Protein AF-A0A951K3B6-F1 (afdb_monomer_lite)

Structure (mmCIF, N/CA/C/O backbone):
data_AF-A0A951K3B6-F1
#
_entry.id   AF-A0A951K3B6-F1
#
loop_
_atom_site.group_PDB
_atom_site.id
_atom_site.type_symbol
_atom_site.label_atom_id
_atom_site.label_alt_id
_atom_site.label_comp_id
_atom_site.label_asym_id
_atom_site.label_entity_id
_atom_site.label_seq_id
_atom_site.pdbx_PDB_ins_code
_atom_site.Cartn_x
_atom_site.Cartn_y
_atom_site.Cartn_z
_atom_site.occupancy
_atom_site.B_iso_or_equiv
_atom_site.auth_seq_id
_atom_site.auth_comp_id
_atom_site.auth_asym_id
_atom_site.auth_atom_id
_atom_site.pdbx_PDB_model_num
ATOM 1 N N . MET A 1 1 ? 2.185 10.447 -2.380 1.00 50.78 1 MET A N 1
ATOM 2 C CA . MET A 1 1 ? 2.959 9.796 -3.459 1.00 50.78 1 MET A CA 1
ATOM 3 C C . MET A 1 1 ? 4.168 10.659 -3.736 1.00 50.78 1 MET A C 1
ATOM 5 O O . MET A 1 1 ? 3.995 11.866 -3.826 1.00 50.78 1 MET A O 1
ATOM 9 N N . SER A 1 2 ? 5.359 10.063 -3.776 1.00 42.81 2 SER A N 1
ATOM 10 C CA . SER A 1 2 ? 6.600 10.797 -4.027 1.00 42.81 2 SER A CA 1
ATOM 11 C C . SER A 1 2 ? 6.824 10.932 -5.532 1.00 42.81 2 SER A C 1
ATOM 13 O O . SER A 1 2 ? 6.752 9.931 -6.243 1.00 42.81 2 SER A O 1
ATOM 15 N N . GLU A 1 3 ? 7.112 12.151 -5.984 1.00 42.81 3 GLU A N 1
ATOM 16 C CA . GLU A 1 3 ? 7.752 12.438 -7.278 1.00 42.81 3 GLU A CA 1
ATOM 17 C C . GLU A 1 3 ? 9.206 11.932 -7.313 1.00 42.81 3 GLU A C 1
ATOM 19 O O . GLU A 1 3 ? 9.775 11.760 -8.383 1.00 42.81 3 GLU A O 1
ATOM 24 N N . PHE A 1 4 ? 9.768 11.610 -6.142 1.00 53.06 4 PHE A N 1
ATOM 25 C CA . PHE A 1 4 ? 11.122 11.098 -5.964 1.00 53.06 4 PHE A CA 1
ATOM 26 C C . PHE A 1 4 ? 11.146 9.572 -5.792 1.00 53.06 4 PHE A C 1
ATOM 28 O O . PHE A 1 4 ? 11.373 9.082 -4.683 1.00 53.06 4 PHE A O 1
ATOM 35 N N . GLY A 1 5 ? 10.831 8.794 -6.827 1.00 54.00 5 GLY A N 1
ATOM 36 C CA . GLY A 1 5 ? 11.086 7.345 -6.815 1.00 54.00 5 GLY A CA 1
ATOM 37 C C . GLY A 1 5 ? 12.451 7.017 -7.422 1.00 54.00 5 GLY A C 1
ATOM 38 O O . GLY A 1 5 ? 13.093 7.860 -8.042 1.00 54.00 5 GLY A O 1
ATOM 39 N N . ARG A 1 6 ? 12.935 5.788 -7.225 1.00 56.88 6 ARG A N 1
ATOM 40 C CA . ARG A 1 6 ? 14.263 5.382 -7.714 1.00 56.88 6 ARG A CA 1
ATOM 41 C C . ARG A 1 6 ? 14.173 4.723 -9.089 1.00 56.88 6 ARG A C 1
ATOM 43 O O . ARG A 1 6 ? 13.347 3.834 -9.283 1.00 56.88 6 ARG A O 1
ATOM 50 N N . ARG A 1 7 ? 15.032 5.140 -10.017 1.00 56.03 7 ARG A N 1
ATOM 51 C CA . ARG A 1 7 ? 15.327 4.446 -11.275 1.00 56.03 7 ARG A CA 1
ATOM 52 C C . ARG A 1 7 ? 16.472 3.462 -11.098 1.00 56.03 7 ARG A C 1
ATOM 54 O O . ARG A 1 7 ? 17.348 3.681 -10.260 1.00 56.03 7 ARG A O 1
ATOM 61 N N . ILE A 1 8 ? 16.456 2.397 -11.894 1.00 55.41 8 ILE A N 1
ATOM 62 C CA . ILE A 1 8 ? 17.564 1.434 -11.976 1.00 55.41 8 ILE A CA 1
ATOM 63 C C . ILE A 1 8 ? 18.701 2.019 -12.824 1.00 55.41 8 ILE A C 1
ATOM 65 O O . ILE A 1 8 ? 19.869 1.886 -12.464 1.00 55.41 8 ILE A O 1
ATOM 69 N N . GLU A 1 9 ? 18.366 2.744 -13.894 1.00 54.44 9 GLU A N 1
ATOM 70 C CA . GLU A 1 9 ? 19.337 3.427 -14.752 1.00 54.44 9 GLU A CA 1
ATOM 71 C C . GLU A 1 9 ? 19.556 4.892 -14.332 1.00 54.44 9 GLU A C 1
ATOM 73 O O . GLU A 1 9 ? 18.617 5.614 -13.984 1.00 54.44 9 GLU A O 1
ATOM 78 N N . GLN A 1 10 ? 20.810 5.353 -14.392 1.00 50.22 10 GLN A N 1
ATOM 79 C CA . GLN A 1 10 ? 21.168 6.763 -14.210 1.00 50.22 10 GLN A CA 1
ATOM 80 C C . GLN A 1 10 ? 20.725 7.567 -15.445 1.00 50.22 10 GLN A C 1
ATOM 82 O O . GLN A 1 10 ? 20.971 7.143 -16.572 1.00 50.22 10 GLN A O 1
ATOM 87 N N . ASN A 1 11 ? 20.107 8.739 -15.258 1.00 52.12 11 ASN A N 1
ATOM 88 C CA . ASN A 1 11 ? 19.700 9.609 -16.366 1.00 52.12 11 ASN A CA 1
ATOM 89 C C . ASN A 1 11 ? 20.935 10.118 -17.136 1.00 52.12 11 ASN A C 1
ATOM 91 O O . ASN A 1 11 ? 21.563 11.093 -16.732 1.00 52.12 11 ASN A O 1
ATOM 95 N N . ASN A 1 12 ? 21.318 9.435 -18.217 1.00 47.91 12 ASN A N 1
ATOM 96 C CA . ASN A 1 12 ? 22.457 9.818 -19.049 1.00 47.91 12 ASN A CA 1
ATOM 97 C C . ASN A 1 12 ? 22.058 9.822 -20.530 1.00 47.91 12 ASN A C 1
ATOM 99 O O . ASN A 1 12 ? 22.497 9.009 -21.339 1.00 47.91 12 ASN A O 1
ATOM 103 N N . ASN A 1 13 ? 21.161 10.744 -20.868 1.00 51.41 13 ASN A N 1
ATOM 104 C CA . ASN A 1 13 ? 20.833 11.104 -22.237 1.00 51.41 13 ASN A CA 1
ATOM 105 C C . ASN A 1 13 ? 21.487 12.464 -22.526 1.00 51.41 13 ASN A C 1
ATOM 107 O O . ASN A 1 13 ? 21.243 13.449 -21.829 1.00 51.41 13 ASN A O 1
ATOM 111 N N . ASN A 1 14 ? 22.358 12.456 -23.535 1.00 57.03 14 ASN A N 1
ATOM 112 C CA . ASN A 1 14 ? 23.020 13.585 -24.178 1.00 57.03 14 ASN A CA 1
ATOM 113 C C . ASN A 1 14 ? 22.255 14.920 -24.017 1.00 57.03 14 ASN A C 1
ATOM 115 O O . ASN A 1 14 ? 21.126 15.059 -24.480 1.00 57.03 14 ASN A O 1
ATOM 119 N N . ASN A 1 15 ? 22.933 15.906 -23.421 1.00 52.34 15 ASN A N 1
ATOM 120 C CA . ASN A 1 15 ? 22.558 17.321 -23.272 1.00 52.34 15 ASN A CA 1
ATOM 121 C 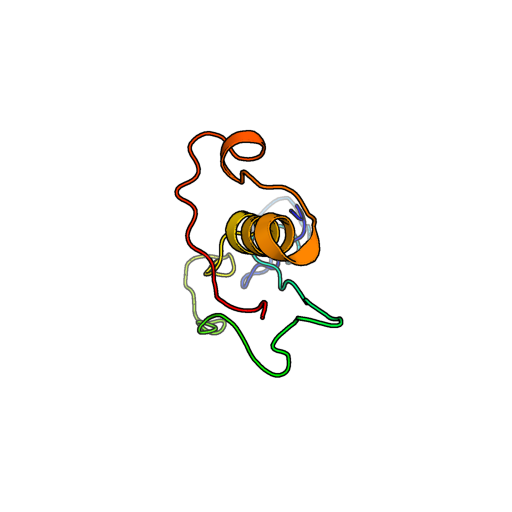C . ASN A 1 15 ? 21.861 17.796 -21.980 1.00 52.34 15 ASN A C 1
ATOM 123 O O . ASN A 1 15 ? 21.569 18.988 -21.886 1.00 52.34 15 ASN A O 1
ATOM 127 N N . ASN A 1 16 ? 21.670 16.963 -20.947 1.00 50.12 16 ASN A N 1
ATOM 128 C CA . ASN A 1 16 ? 21.377 17.493 -19.604 1.00 50.12 16 ASN A CA 1
ATOM 129 C C . ASN A 1 16 ? 21.876 16.560 -18.487 1.00 50.12 16 ASN A C 1
ATOM 131 O O . ASN A 1 16 ? 21.272 15.533 -18.187 1.00 50.12 16 ASN A O 1
ATOM 135 N N . ASN A 1 17 ? 23.014 16.913 -17.890 1.00 49.81 17 ASN A N 1
ATOM 136 C CA . ASN A 1 17 ? 23.772 16.074 -16.962 1.00 49.81 17 ASN A CA 1
ATOM 137 C C . ASN A 1 17 ? 23.186 16.134 -15.534 1.00 49.81 17 ASN A C 1
ATOM 139 O O . ASN A 1 17 ? 23.806 16.668 -14.617 1.00 49.81 17 ASN A O 1
ATOM 143 N N . ASN A 1 18 ? 21.973 15.607 -15.344 1.00 50.44 18 ASN A N 1
ATOM 144 C CA . ASN A 1 18 ? 21.372 15.430 -14.020 1.00 50.44 18 ASN A CA 1
ATOM 145 C C . ASN A 1 18 ? 21.612 13.989 -13.546 1.00 50.44 18 ASN A C 1
ATOM 147 O O . ASN A 1 18 ? 20.801 13.104 -13.798 1.00 50.44 18 ASN A O 1
ATOM 151 N N . ASN A 1 19 ? 22.730 13.777 -12.842 1.00 52.16 19 ASN A N 1
ATOM 152 C CA . ASN A 1 19 ? 23.234 12.517 -12.260 1.00 52.16 19 ASN A CA 1
ATOM 153 C C . ASN A 1 19 ? 22.312 11.828 -11.212 1.00 52.16 19 ASN A C 1
ATOM 155 O O . ASN A 1 19 ? 22.792 11.060 -10.378 1.00 52.16 19 ASN A O 1
ATOM 159 N N . GLY A 1 20 ? 21.009 12.106 -11.203 1.00 54.25 20 GLY A N 1
ATOM 160 C CA . GLY A 1 20 ? 20.046 11.563 -10.245 1.00 54.25 20 GLY A CA 1
ATOM 161 C C . GLY A 1 20 ? 19.373 10.280 -10.738 1.00 54.25 20 GLY A C 1
ATOM 162 O O . GLY A 1 20 ? 19.001 10.159 -11.905 1.00 54.25 20 GLY A O 1
ATOM 163 N N . THR A 1 21 ? 19.182 9.320 -9.833 1.00 52.88 21 THR A N 1
ATOM 164 C CA . THR A 1 21 ? 18.264 8.175 -9.998 1.00 52.88 21 THR A CA 1
ATOM 165 C C . THR A 1 21 ? 16.868 8.494 -9.451 1.00 52.88 21 THR A C 1
ATOM 167 O O . THR A 1 21 ? 16.059 7.601 -9.254 1.00 52.88 21 THR A O 1
ATOM 170 N N . ASP A 1 22 ? 16.583 9.761 -9.171 1.00 48.84 22 ASP A N 1
ATOM 171 C CA . ASP A 1 22 ? 15.505 10.270 -8.320 1.00 48.84 22 ASP A CA 1
ATOM 172 C C . ASP A 1 22 ? 14.181 10.554 -9.041 1.00 48.84 22 ASP A C 1
ATOM 174 O O . ASP A 1 22 ? 13.239 10.997 -8.405 1.00 48.84 22 ASP A O 1
ATOM 178 N N . HIS A 1 23 ? 14.079 10.279 -10.341 1.00 52.81 23 HIS A N 1
ATOM 179 C CA . HIS A 1 23 ? 12.867 10.524 -11.140 1.00 52.81 23 HIS A CA 1
ATOM 180 C C . HIS A 1 23 ? 12.087 9.241 -11.481 1.00 52.81 23 HIS A C 1
ATOM 182 O O . HIS A 1 23 ? 11.337 9.187 -12.462 1.00 52.81 23 HIS A O 1
ATOM 188 N N . GLY A 1 24 ? 12.309 8.173 -10.716 1.00 52.38 24 GLY A N 1
ATOM 189 C CA . GLY A 1 24 ? 11.610 6.904 -10.876 1.00 52.38 24 GLY A CA 1
ATOM 190 C C . GLY A 1 24 ? 10.250 6.892 -10.189 1.00 52.38 24 GLY A C 1
ATOM 191 O O . GLY A 1 24 ? 9.888 7.798 -9.441 1.00 52.38 24 GLY A O 1
ATOM 192 N N . ARG A 1 25 ? 9.482 5.826 -10.401 1.00 55.47 25 ARG A N 1
ATOM 193 C CA . ARG A 1 25 ? 8.280 5.503 -9.620 1.00 55.47 25 ARG A CA 1
ATOM 194 C C . ARG A 1 25 ? 8.595 4.266 -8.782 1.00 55.47 25 ARG A C 1
ATOM 196 O O . ARG A 1 25 ? 9.258 3.362 -9.264 1.00 55.47 25 ARG A O 1
ATOM 203 N N . GLY A 1 26 ? 8.177 4.254 -7.517 1.00 60.09 26 GLY A N 1
ATOM 204 C CA . GLY A 1 26 ? 8.433 3.144 -6.589 1.00 60.09 26 GLY A CA 1
ATOM 205 C C . GLY A 1 26 ? 8.997 3.616 -5.250 1.00 60.09 26 GLY A C 1
ATOM 206 O O . GLY A 1 26 ? 10.052 4.241 -5.187 1.00 60.09 26 GLY A O 1
ATOM 207 N N . ASN A 1 27 ? 8.260 3.335 -4.176 1.00 67.44 27 ASN A N 1
ATOM 208 C CA . ASN A 1 27 ? 8.607 3.645 -2.788 1.00 67.44 27 ASN A CA 1
ATOM 209 C C . ASN A 1 27 ? 8.173 2.470 -1.901 1.00 67.44 27 ASN A C 1
ATOM 211 O O . ASN A 1 27 ? 7.328 1.673 -2.306 1.00 67.44 27 ASN A O 1
ATOM 215 N N . CYS A 1 28 ? 8.707 2.380 -0.684 1.00 79.81 28 CYS A N 1
ATOM 216 C CA . CYS A 1 28 ? 8.167 1.492 0.345 1.00 79.81 28 CYS A CA 1
ATOM 217 C C . CYS A 1 28 ? 7.257 2.282 1.296 1.00 79.81 28 CYS A C 1
ATOM 219 O O . CYS A 1 28 ? 7.500 3.459 1.567 1.00 79.81 28 CYS A O 1
ATOM 221 N N . MET A 1 29 ? 6.203 1.636 1.797 1.00 86.88 29 MET A N 1
ATOM 222 C CA . MET A 1 29 ? 5.358 2.166 2.868 1.00 86.88 29 MET A CA 1
ATOM 223 C C . MET A 1 29 ? 5.578 1.306 4.110 1.00 86.88 29 MET A C 1
ATOM 225 O O . MET A 1 29 ? 5.428 0.087 4.050 1.00 86.88 29 MET A O 1
ATOM 229 N N . PHE A 1 30 ? 5.939 1.936 5.226 1.00 89.38 30 PHE A N 1
ATOM 230 C CA . PHE A 1 30 ? 6.032 1.269 6.521 1.00 89.38 30 PHE A CA 1
ATOM 231 C C . PHE A 1 30 ? 4.768 1.549 7.322 1.00 89.38 30 PHE A C 1
ATOM 233 O O . PHE A 1 30 ? 4.370 2.704 7.463 1.00 89.38 30 PHE A O 1
ATOM 240 N N . MET A 1 31 ? 4.171 0.493 7.868 1.00 89.56 31 MET A N 1
ATOM 241 C CA . MET A 1 31 ? 3.034 0.587 8.774 1.00 89.56 31 MET A CA 1
ATOM 242 C C . MET A 1 31 ? 3.447 0.045 10.141 1.00 89.56 31 MET A C 1
ATOM 244 O O . MET A 1 31 ? 3.969 -1.064 10.243 1.00 89.56 31 MET A O 1
ATOM 248 N N . LEU A 1 32 ? 3.262 0.851 11.184 1.00 90.12 32 LEU A N 1
ATOM 249 C CA . LEU A 1 32 ? 3.730 0.577 12.543 1.00 90.12 32 LEU A CA 1
ATOM 250 C C . LEU A 1 32 ? 2.646 1.007 13.536 1.00 90.12 32 LEU A C 1
ATOM 252 O O . LEU A 1 32 ? 2.068 2.080 13.377 1.00 90.12 32 LEU A O 1
ATOM 256 N N . GLY A 1 33 ? 2.393 0.202 14.568 1.00 88.25 33 GLY A N 1
ATOM 257 C CA . GLY A 1 33 ? 1.440 0.539 15.630 1.00 88.25 33 GLY A CA 1
ATOM 258 C C . GLY A 1 33 ? 0.609 -0.649 16.110 1.00 88.25 33 GLY A C 1
ATOM 259 O O . GLY A 1 33 ? 0.737 -1.763 15.604 1.00 88.25 33 GLY A O 1
ATOM 260 N N . GLY A 1 34 ? -0.243 -0.400 17.107 1.00 88.38 34 GLY A N 1
ATOM 261 C CA . GLY A 1 34 ? -1.234 -1.376 17.565 1.00 88.38 34 GLY A CA 1
ATOM 262 C C . GLY A 1 34 ? -2.245 -1.697 16.461 1.00 88.38 34 GLY A C 1
ATOM 263 O O . GLY A 1 34 ? -2.595 -0.822 15.673 1.00 88.38 34 GLY A O 1
ATOM 264 N N . GLY A 1 35 ? -2.672 -2.959 16.379 1.00 88.25 35 GLY A N 1
ATOM 265 C CA . GLY A 1 35 ? -3.588 -3.435 15.335 1.00 88.25 35 GLY A CA 1
ATOM 266 C C . GLY A 1 35 ? -2.940 -3.660 13.964 1.00 88.25 35 GLY A C 1
ATOM 267 O O . GLY A 1 35 ? -3.631 -4.009 13.012 1.00 88.25 35 GLY A O 1
ATOM 268 N N . VAL A 1 36 ? -1.619 -3.470 13.840 1.00 93.25 36 VAL A N 1
ATOM 269 C CA . VAL A 1 36 ? -0.851 -3.825 12.639 1.00 93.25 36 VAL A CA 1
ATOM 270 C C . VAL A 1 36 ? -0.240 -5.209 12.825 1.00 93.25 36 VAL A C 1
ATOM 272 O O . VAL A 1 36 ? 0.476 -5.471 13.794 1.00 93.25 36 VAL A O 1
ATOM 275 N N . ARG A 1 37 ? -0.455 -6.090 11.852 1.00 93.00 37 ARG A N 1
ATOM 276 C CA . ARG A 1 37 ? 0.202 -7.395 11.738 1.00 93.00 37 ARG A CA 1
ATOM 277 C C . ARG A 1 37 ? 1.636 -7.204 11.232 1.00 93.00 37 ARG A C 1
ATOM 279 O O . ARG A 1 37 ? 1.948 -7.398 10.062 1.00 93.00 37 ARG A O 1
ATOM 286 N N . GLY A 1 38 ? 2.505 -6.740 12.128 1.00 91.50 38 GLY A N 1
ATOM 287 C CA . GLY A 1 38 ? 3.904 -6.435 11.826 1.00 91.50 38 GLY A CA 1
ATOM 288 C C . GLY A 1 38 ? 4.759 -7.662 11.477 1.00 91.50 38 GLY A C 1
ATOM 289 O O . GLY A 1 38 ? 4.336 -8.809 11.611 1.00 91.50 38 GLY A O 1
ATOM 290 N N . GLY A 1 39 ? 6.002 -7.407 11.053 1.00 89.62 39 GLY A N 1
ATOM 291 C CA . GLY A 1 39 ? 6.981 -8.456 10.729 1.00 89.62 39 GLY A CA 1
ATOM 292 C C . GLY A 1 39 ? 6.791 -9.110 9.357 1.00 89.62 39 GLY A C 1
ATOM 293 O O . GLY A 1 39 ? 7.374 -10.160 9.101 1.00 89.62 39 GLY A O 1
ATOM 294 N N . GLN A 1 40 ? 5.984 -8.506 8.482 1.00 89.50 40 GLN A N 1
ATOM 295 C CA . GLN A 1 40 ? 5.640 -9.047 7.168 1.00 89.50 40 GLN A CA 1
ATOM 296 C C . GLN A 1 40 ? 5.915 -8.032 6.057 1.00 89.50 40 GLN A C 1
ATOM 298 O O . GLN A 1 40 ? 5.891 -6.820 6.276 1.00 89.50 40 GLN A O 1
ATOM 303 N N . VAL A 1 41 ? 6.137 -8.544 4.847 1.00 88.44 41 VAL A N 1
ATOM 304 C CA . VAL A 1 41 ? 6.168 -7.760 3.610 1.00 88.44 41 VAL A CA 1
ATOM 305 C C . VAL A 1 41 ? 4.947 -8.171 2.792 1.00 88.44 41 VAL A C 1
ATOM 307 O O . VAL A 1 41 ? 4.847 -9.316 2.363 1.00 88.44 41 VAL A O 1
ATOM 310 N N . TYR A 1 42 ? 4.011 -7.243 2.588 1.00 87.00 42 TYR A N 1
ATOM 311 C CA . TYR A 1 42 ? 2.696 -7.501 1.976 1.00 87.00 42 TYR A CA 1
ATOM 312 C C . TYR A 1 42 ? 2.717 -7.549 0.437 1.00 87.00 42 TYR A C 1
ATOM 314 O O . TYR A 1 42 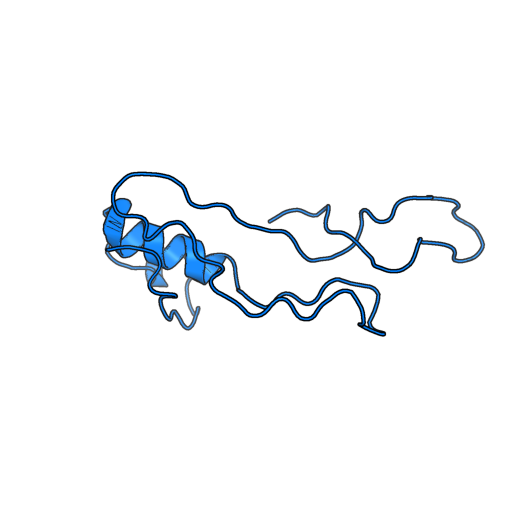? 1.744 -7.204 -0.224 1.00 87.00 42 TYR A O 1
ATOM 322 N N . THR A 1 43 ? 3.844 -7.959 -0.144 1.00 82.31 43 THR A N 1
ATOM 323 C CA . THR A 1 43 ? 4.026 -8.160 -1.585 1.00 82.31 43 THR A CA 1
ATOM 324 C C . THR A 1 43 ? 5.305 -8.948 -1.854 1.00 82.31 43 THR A C 1
ATOM 326 O O . THR A 1 43 ? 6.228 -8.955 -1.038 1.00 82.31 43 THR A O 1
ATOM 329 N N . THR A 1 44 ? 5.408 -9.565 -3.028 1.00 79.44 44 THR A N 1
ATOM 330 C CA . THR A 1 44 ? 6.688 -10.068 -3.529 1.00 79.44 44 THR A CA 1
ATOM 331 C C . THR A 1 44 ? 7.485 -8.903 -4.105 1.00 79.44 44 THR A C 1
ATOM 333 O O . THR A 1 44 ? 7.001 -8.185 -4.978 1.00 79.44 44 THR A O 1
ATOM 336 N N . TRP A 1 45 ? 8.701 -8.696 -3.602 1.00 75.25 45 TRP A N 1
ATOM 337 C CA . TRP A 1 45 ? 9.645 -7.760 -4.203 1.00 75.25 45 TRP A CA 1
ATOM 338 C C . TRP A 1 45 ? 10.207 -8.383 -5.489 1.00 75.25 45 TRP A C 1
ATOM 340 O O . TRP A 1 45 ? 10.848 -9.431 -5.395 1.00 75.25 45 TRP A O 1
ATOM 350 N N . PRO A 1 46 ? 9.992 -7.780 -6.673 1.00 72.00 46 PRO A N 1
ATOM 351 C CA . PRO A 1 46 ? 10.442 -8.363 -7.937 1.00 72.00 46 PRO A CA 1
ATOM 352 C C . PRO A 1 46 ? 11.961 -8.273 -8.154 1.00 72.00 46 PRO A C 1
ATOM 354 O O . PRO A 1 46 ? 12.459 -8.769 -9.157 1.00 72.00 46 PRO A O 1
ATOM 357 N N . GLY A 1 47 ? 12.717 -7.683 -7.223 1.00 71.38 47 GLY A N 1
ATOM 358 C CA . GLY A 1 47 ? 14.146 -7.445 -7.405 1.00 71.38 47 GLY A CA 1
ATOM 359 C C . GLY A 1 47 ? 14.421 -6.123 -8.121 1.00 71.38 47 GLY A C 1
ATOM 360 O O . GLY A 1 47 ? 13.564 -5.247 -8.192 1.00 71.38 47 GLY A O 1
ATOM 361 N N . LEU A 1 48 ? 15.657 -5.974 -8.591 1.00 67.06 48 LEU A N 1
ATOM 362 C CA . LEU A 1 48 ? 16.131 -4.816 -9.360 1.00 67.06 48 LEU A CA 1
ATOM 363 C C . LEU A 1 48 ? 16.301 -5.147 -10.852 1.00 67.06 48 LEU A C 1
ATOM 365 O O . LEU A 1 48 ? 16.910 -4.373 -11.582 1.00 67.06 48 LEU A O 1
ATOM 369 N N . ASP A 1 49 ? 15.834 -6.320 -11.276 1.00 60.94 49 ASP A N 1
ATOM 370 C CA . ASP A 1 49 ? 16.055 -6.864 -12.613 1.00 60.94 49 ASP A CA 1
ATOM 371 C C . ASP A 1 49 ? 14.850 -6.544 -13.503 1.00 60.94 49 ASP A C 1
ATOM 373 O O . ASP A 1 49 ? 13.992 -7.383 -13.781 1.00 60.94 49 ASP A O 1
ATOM 377 N N . ASN A 1 50 ? 14.713 -5.266 -13.854 1.00 55.72 50 ASN A N 1
ATOM 378 C CA . ASN A 1 50 ? 13.632 -4.781 -14.698 1.00 55.72 50 ASN A CA 1
ATOM 379 C C . ASN A 1 50 ? 14.198 -3.863 -15.789 1.00 55.72 50 ASN A C 1
ATOM 381 O O . ASN A 1 50 ? 14.601 -2.738 -15.506 1.00 55.72 50 ASN A O 1
ATOM 385 N N . ASP A 1 51 ? 14.107 -4.318 -17.045 1.00 52.12 51 ASP A N 1
ATOM 386 C CA . ASP A 1 51 ? 14.457 -3.615 -18.302 1.00 52.12 51 ASP A CA 1
ATOM 387 C C . ASP A 1 51 ? 13.654 -2.316 -18.556 1.00 52.12 51 ASP A C 1
ATOM 389 O O . ASP A 1 51 ? 13.711 -1.720 -19.630 1.00 52.12 51 ASP A O 1
ATOM 393 N N . VAL A 1 52 ? 12.848 -1.873 -17.588 1.00 53.31 52 VAL A N 1
ATOM 394 C CA . VAL A 1 52 ? 11.859 -0.798 -17.746 1.00 53.31 52 VAL A CA 1
ATOM 395 C C . VAL A 1 52 ? 12.246 0.450 -16.953 1.00 53.31 52 VAL A C 1
ATOM 397 O O . VAL A 1 52 ? 11.370 1.225 -16.614 1.00 53.31 52 VAL A O 1
ATOM 400 N N . GLY A 1 53 ? 13.521 0.668 -16.616 1.00 56.12 53 GLY A N 1
ATOM 401 C CA . GLY A 1 53 ? 14.052 1.930 -16.059 1.00 56.12 53 GLY A CA 1
ATOM 402 C C . GLY A 1 53 ? 13.556 2.373 -14.663 1.00 56.12 53 GLY A C 1
ATOM 403 O O . GLY A 1 53 ? 14.336 2.945 -13.902 1.00 56.12 53 GLY A O 1
ATOM 404 N N . ASP A 1 54 ? 12.310 2.079 -14.289 1.00 56.19 54 ASP A N 1
ATOM 405 C CA . ASP A 1 54 ? 11.619 2.391 -13.039 1.00 56.19 54 ASP A CA 1
ATOM 406 C C . ASP A 1 54 ? 11.393 1.108 -12.21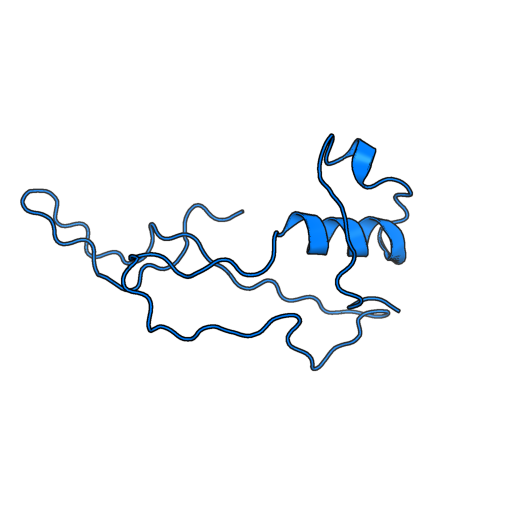4 1.00 56.19 54 ASP A C 1
ATOM 408 O O . ASP A 1 54 ? 11.234 0.007 -12.755 1.00 56.19 54 ASP A O 1
ATOM 412 N N . LEU A 1 55 ? 11.323 1.245 -10.884 1.00 58.84 55 LEU A N 1
ATOM 413 C CA . LEU A 1 55 ? 10.933 0.143 -10.004 1.00 58.84 55 LEU A CA 1
ATOM 414 C C . LEU A 1 55 ? 9.462 -0.229 -10.215 1.00 58.84 55 LEU A C 1
ATOM 416 O O . LEU A 1 55 ? 8.571 0.622 -10.201 1.00 58.84 55 LEU A O 1
ATOM 420 N N . LEU A 1 56 ? 9.191 -1.526 -10.355 1.00 59.78 56 LEU A N 1
ATOM 421 C CA . LEU A 1 56 ? 7.823 -2.013 -10.466 1.00 59.78 56 LEU A CA 1
ATOM 422 C C . LEU A 1 56 ? 7.053 -1.738 -9.170 1.00 59.78 56 LEU A C 1
ATOM 424 O O . LEU A 1 56 ? 7.375 -2.241 -8.092 1.00 59.78 56 LEU A O 1
ATOM 428 N N . TRP A 1 57 ? 5.998 -0.938 -9.289 1.00 64.31 57 TRP A N 1
ATOM 429 C CA . TRP A 1 57 ? 4.969 -0.821 -8.269 1.00 64.31 57 TRP A CA 1
ATOM 430 C C . TRP A 1 57 ? 4.128 -2.103 -8.234 1.00 64.31 57 TRP A C 1
ATOM 432 O O . TRP A 1 57 ? 3.526 -2.504 -9.225 1.00 64.31 57 TRP A O 1
ATOM 442 N N . VAL A 1 58 ? 4.119 -2.764 -7.082 1.00 72.12 58 VAL A N 1
ATOM 443 C CA . VAL A 1 58 ? 3.386 -4.023 -6.858 1.00 72.12 58 VAL A CA 1
ATOM 444 C C . VAL A 1 58 ? 2.186 -3.852 -5.926 1.00 72.12 58 VAL A C 1
ATOM 446 O O . VAL A 1 58 ? 1.335 -4.730 -5.851 1.00 72.12 58 VAL A O 1
ATOM 449 N N . VAL A 1 59 ? 2.088 -2.703 -5.253 1.00 82.69 59 VAL A N 1
ATOM 450 C CA . VAL A 1 59 ? 0.972 -2.340 -4.374 1.00 82.69 59 VAL A CA 1
ATOM 451 C C . VAL A 1 59 ? 0.567 -0.901 -4.665 1.00 82.69 59 VAL A C 1
ATOM 453 O O . VAL A 1 59 ? 1.412 -0.000 -4.674 1.00 82.69 59 VAL A O 1
ATOM 456 N N . ASP A 1 60 ? -0.729 -0.676 -4.875 1.00 87.75 60 ASP A N 1
ATOM 457 C CA . ASP A 1 60 ? -1.281 0.672 -4.965 1.00 87.75 60 ASP A CA 1
ATOM 458 C C . ASP A 1 60 ? -1.432 1.256 -3.553 1.00 87.75 60 ASP A C 1
ATOM 460 O O . ASP A 1 60 ? -2.054 0.658 -2.674 1.00 87.75 60 ASP A O 1
ATOM 464 N N . TYR A 1 61 ? -0.881 2.449 -3.317 1.00 88.44 61 TYR A N 1
ATOM 465 C CA . TYR A 1 61 ? -0.930 3.105 -2.006 1.00 88.44 61 TYR A CA 1
ATOM 466 C C . TYR A 1 61 ? -2.367 3.308 -1.488 1.00 88.44 61 TYR A C 1
ATOM 468 O O . TYR A 1 61 ? -2.573 3.388 -0.276 1.00 88.44 61 TYR A O 1
ATOM 476 N N . ARG A 1 62 ? -3.367 3.376 -2.379 1.00 92.44 62 ARG A N 1
ATOM 477 C CA . ARG A 1 62 ? -4.787 3.481 -2.014 1.00 92.44 62 ARG A CA 1
ATOM 478 C C . ARG A 1 62 ? -5.300 2.221 -1.324 1.00 92.44 62 ARG A C 1
ATOM 480 O O . ARG A 1 62 ? -6.192 2.339 -0.493 1.00 92.44 62 ARG A O 1
ATOM 487 N N . GLN A 1 63 ? -4.718 1.048 -1.590 1.00 92.69 63 GLN A N 1
ATOM 488 C CA . GLN A 1 63 ? -5.031 -0.174 -0.837 1.00 92.69 63 GLN A CA 1
ATOM 489 C C . GLN A 1 63 ? -4.556 -0.055 0.610 1.00 92.69 63 GLN A C 1
ATOM 491 O O . GLN A 1 63 ? -5.309 -0.352 1.532 1.00 92.69 63 GLN A O 1
ATOM 496 N N . VAL A 1 64 ? -3.335 0.456 0.811 1.00 91.94 64 VAL A N 1
ATOM 497 C CA . VAL A 1 64 ? -2.767 0.678 2.149 1.00 91.94 64 VAL A CA 1
ATOM 498 C C . VAL A 1 64 ? -3.600 1.696 2.926 1.00 91.94 64 VAL A C 1
ATOM 500 O O . VAL A 1 64 ? -4.005 1.447 4.057 1.00 91.94 64 VAL A O 1
ATOM 503 N N . LEU A 1 65 ? -3.910 2.840 2.314 1.00 92.06 65 LEU A N 1
ATOM 504 C CA . LEU A 1 65 ? -4.721 3.860 2.976 1.00 92.06 65 LEU A CA 1
ATOM 505 C C . LEU A 1 65 ? -6.154 3.377 3.226 1.00 92.06 65 LEU A C 1
ATOM 507 O O . LEU A 1 65 ? -6.660 3.572 4.325 1.00 92.06 65 LEU A O 1
ATOM 511 N N . GLY A 1 66 ? -6.782 2.710 2.254 1.00 93.50 66 GLY A N 1
ATOM 512 C CA . GLY A 1 66 ? -8.147 2.196 2.380 1.00 93.50 66 GLY A CA 1
ATOM 513 C C . GLY A 1 66 ? -8.309 1.210 3.537 1.00 93.50 66 GLY A C 1
ATOM 514 O O . GLY A 1 66 ? -9.280 1.297 4.293 1.00 93.50 66 GLY A O 1
ATOM 515 N N . GLU A 1 67 ? -7.332 0.327 3.740 1.00 93.00 67 GLU A N 1
ATOM 516 C CA . GLU A 1 67 ? -7.363 -0.623 4.851 1.00 93.00 67 GLU A CA 1
ATOM 517 C C . GLU A 1 67 ? -7.161 0.054 6.203 1.00 93.00 67 GLU A C 1
ATOM 519 O O . GLU A 1 67 ? -7.919 -0.214 7.136 1.00 93.00 67 GLU A O 1
ATOM 524 N N . TRP A 1 68 ? -6.216 0.989 6.313 1.00 92.00 68 TRP A N 1
ATOM 525 C CA . TRP A 1 68 ? -6.070 1.758 7.547 1.00 92.00 68 TRP A CA 1
ATOM 526 C C . TRP A 1 68 ? -7.343 2.550 7.866 1.00 92.00 68 TRP A C 1
ATOM 528 O O . TRP A 1 68 ? -7.820 2.511 8.997 1.00 92.00 68 TRP A O 1
ATOM 538 N N . MET A 1 69 ? -7.925 3.222 6.870 1.00 92.00 69 MET A N 1
ATOM 539 C CA . MET A 1 69 ? -9.140 4.025 7.014 1.00 92.00 69 MET A CA 1
ATOM 540 C C . MET A 1 69 ? -10.321 3.210 7.548 1.00 92.00 69 MET A C 1
ATOM 542 O O . MET A 1 69 ? -10.985 3.651 8.485 1.00 92.00 69 MET A O 1
ATOM 546 N N . THR A 1 70 ? -10.548 2.025 6.975 1.00 90.75 70 THR A N 1
ATOM 547 C CA . THR A 1 70 ? -11.698 1.163 7.297 1.00 90.75 70 THR A CA 1
ATOM 548 C C . THR A 1 70 ? -11.549 0.370 8.589 1.00 90.75 70 THR A C 1
ATOM 550 O O . THR A 1 70 ? -12.545 -0.138 9.099 1.00 90.75 70 THR A O 1
ATOM 553 N N . THR A 1 71 ? -10.342 0.285 9.150 1.00 89.88 71 THR A N 1
ATOM 554 C CA . THR A 1 71 ? -10.084 -0.460 10.390 1.00 89.88 71 THR A CA 1
ATOM 555 C C . THR A 1 71 ? -9.732 0.451 11.561 1.00 89.88 71 THR A C 1
ATOM 557 O O . TH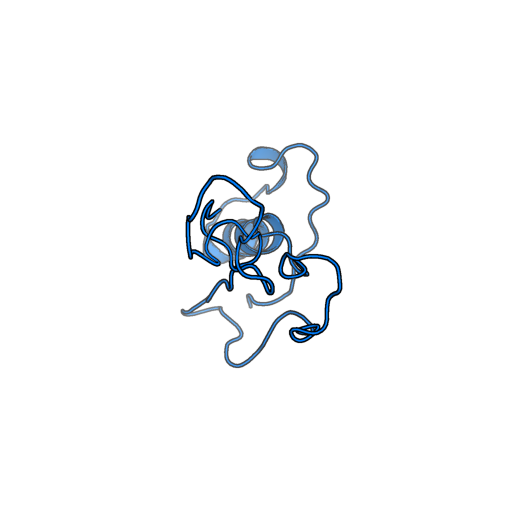R A 1 71 ? -10.443 0.473 12.560 1.00 89.88 71 THR A O 1
ATOM 560 N N . GLN A 1 72 ? -8.659 1.231 11.442 1.00 85.94 72 GLN A N 1
ATOM 561 C CA . GLN A 1 72 ? -8.117 2.062 12.521 1.00 85.94 72 GLN A CA 1
ATOM 562 C C . GLN A 1 72 ? -8.541 3.533 12.399 1.00 85.94 72 GLN A C 1
ATOM 564 O O . GLN A 1 72 ? -8.644 4.236 13.400 1.00 85.94 72 GLN A O 1
ATOM 569 N N . GLY A 1 73 ? -8.778 4.010 11.175 1.00 84.31 73 GLY A N 1
ATOM 570 C CA . GLY A 1 73 ? -9.092 5.408 10.878 1.00 84.31 73 GLY A CA 1
ATOM 571 C C . GLY A 1 73 ? -10.548 5.804 11.132 1.00 84.31 73 GLY A C 1
ATOM 572 O O . GLY A 1 73 ? -10.867 6.988 11.063 1.00 84.31 73 GLY A O 1
ATOM 573 N N . GLY A 1 74 ? -11.434 4.843 11.416 1.00 83.81 74 GLY A N 1
ATOM 574 C CA . GLY A 1 74 ? -12.851 5.096 11.700 1.00 83.81 74 GLY A CA 1
ATOM 575 C C . GLY A 1 74 ? -13.655 5.631 10.507 1.00 83.81 74 GLY A C 1
ATOM 576 O O . GLY A 1 74 ? -14.754 6.150 10.696 1.00 83.81 74 GLY A O 1
ATOM 577 N N . LEU A 1 75 ? -13.124 5.520 9.287 1.00 81.12 75 LEU A N 1
ATOM 578 C CA . LEU A 1 75 ? -13.777 5.958 8.056 1.00 81.12 75 LEU A CA 1
ATOM 579 C C . LEU A 1 75 ? -14.397 4.743 7.364 1.00 81.12 75 LEU A C 1
ATOM 581 O O . LEU A 1 75 ? -13.699 3.825 6.947 1.00 81.12 75 LEU A O 1
ATOM 585 N N . GLY A 1 76 ? -15.725 4.727 7.248 1.00 77.62 76 GLY A N 1
ATOM 586 C CA . GLY A 1 76 ? -16.466 3.541 6.803 1.00 77.62 76 GLY A CA 1
ATOM 587 C C . GLY A 1 76 ? -16.442 3.268 5.297 1.00 77.62 76 GLY A C 1
ATOM 588 O O . GLY A 1 76 ? -16.825 2.177 4.884 1.00 77.62 76 GLY A O 1
ATOM 589 N N . SER A 1 77 ? -16.013 4.226 4.467 1.00 87.69 77 SER A N 1
ATOM 590 C CA . SER A 1 77 ? -16.098 4.109 3.008 1.00 87.69 77 SER A CA 1
ATOM 591 C C . SER A 1 77 ? -14.814 4.549 2.314 1.00 87.69 77 SER A C 1
ATOM 593 O O . SER A 1 77 ? -14.461 5.727 2.289 1.00 87.69 77 SER A O 1
ATOM 595 N N . VAL A 1 78 ? -14.132 3.592 1.681 1.00 92.31 78 VAL A N 1
ATOM 596 C CA . VAL A 1 78 ? -13.002 3.880 0.783 1.00 92.31 78 VAL A CA 1
ATOM 597 C C . VAL A 1 78 ? -13.485 4.595 -0.479 1.00 92.31 78 VAL A C 1
ATOM 599 O O . VAL A 1 78 ? -12.800 5.483 -0.977 1.00 92.31 78 VAL A O 1
ATOM 602 N N . ALA A 1 79 ? -14.683 4.263 -0.968 1.00 92.81 79 ALA A N 1
ATOM 603 C CA . ALA A 1 79 ? -15.234 4.804 -2.209 1.00 92.81 79 ALA A CA 1
ATOM 604 C C . ALA A 1 79 ? -15.542 6.310 -2.140 1.00 92.81 79 ALA A C 1
ATOM 606 O O . ALA A 1 79 ? -15.520 6.981 -3.167 1.00 92.81 79 ALA A O 1
ATOM 607 N N . GLU A 1 80 ? -15.799 6.852 -0.947 1.00 91.50 80 GLU A N 1
ATOM 608 C CA . GLU A 1 80 ? -15.991 8.297 -0.757 1.00 91.50 80 GLU A CA 1
ATOM 609 C C . GLU A 1 80 ? -14.687 9.085 -0.937 1.00 91.50 80 GLU A C 1
ATOM 611 O O . GLU A 1 80 ? -14.701 10.198 -1.458 1.00 91.50 80 GLU A O 1
ATOM 616 N N . VAL A 1 81 ? -13.553 8.502 -0.539 1.00 90.88 81 VAL A N 1
ATOM 617 C CA . VAL A 1 81 ? -12.233 9.152 -0.606 1.00 90.88 81 VAL A CA 1
ATOM 618 C C . VAL A 1 81 ? -11.493 8.815 -1.899 1.00 90.88 81 VAL A C 1
ATOM 620 O O . VAL A 1 81 ? -10.797 9.666 -2.453 1.00 90.88 81 VAL A O 1
ATOM 623 N N . PHE A 1 82 ? -11.680 7.603 -2.424 1.00 93.25 82 PHE A N 1
ATOM 624 C CA . PHE A 1 82 ? -11.138 7.149 -3.703 1.00 93.25 82 PHE A CA 1
ATOM 625 C C . PHE A 1 82 ? -12.267 6.670 -4.633 1.00 93.25 82 PHE A C 1
ATOM 627 O O . PHE A 1 82 ? -12.451 5.463 -4.819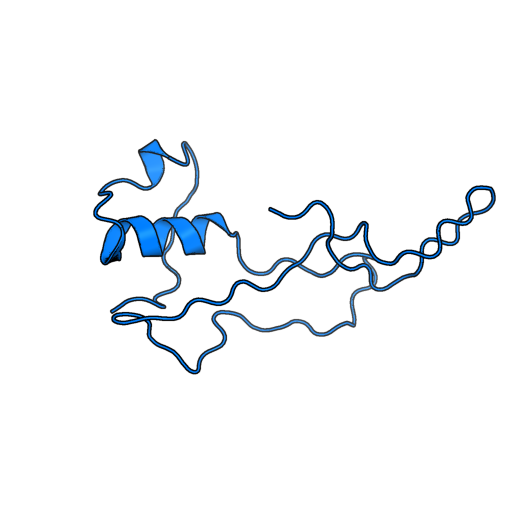 1.00 93.25 82 PHE A O 1
ATOM 634 N N . PRO A 1 83 ? -13.026 7.595 -5.248 1.00 93.62 83 PRO A N 1
ATOM 635 C CA . PRO A 1 83 ? -14.106 7.235 -6.158 1.00 93.62 83 PRO A CA 1
ATOM 636 C C . PRO A 1 83 ? -13.614 6.394 -7.338 1.00 93.62 83 PRO A C 1
ATOM 638 O O . PRO A 1 83 ? -12.614 6.722 -7.978 1.00 93.62 83 PRO A O 1
ATOM 641 N N . GLY A 1 84 ? -14.331 5.307 -7.633 1.00 92.94 84 GLY A N 1
ATOM 642 C CA . GLY A 1 84 ? -14.018 4.405 -8.746 1.00 92.94 84 GLY A CA 1
ATOM 643 C C . GLY A 1 84 ? -12.781 3.524 -8.540 1.00 92.94 84 GLY A C 1
ATOM 644 O O . GLY A 1 84 ? -12.379 2.829 -9.469 1.00 92.94 84 GLY A O 1
ATOM 645 N N . PHE A 1 85 ? -12.168 3.541 -7.354 1.00 93.31 85 PHE A N 1
ATOM 646 C CA . PHE A 1 85 ? -11.084 2.625 -7.023 1.00 93.31 85 PHE A CA 1
ATOM 647 C C . PHE A 1 85 ? -11.641 1.252 -6.628 1.00 93.31 85 PHE A C 1
ATOM 649 O O . PHE A 1 85 ? -12.454 1.156 -5.708 1.0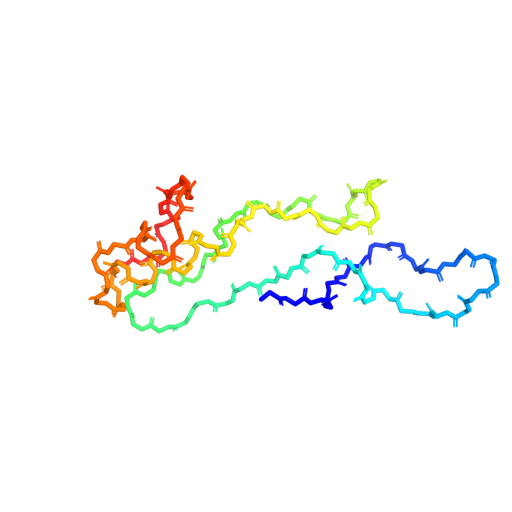0 93.31 85 PHE A O 1
ATOM 656 N N . ASP A 1 86 ? -11.192 0.197 -7.311 1.00 91.50 86 ASP A N 1
ATOM 657 C CA . ASP A 1 86 ? -11.529 -1.185 -6.962 1.00 91.50 86 ASP A CA 1
ATOM 658 C C . ASP A 1 86 ? -10.718 -1.615 -5.734 1.00 91.50 86 ASP A C 1
ATOM 660 O O . ASP A 1 86 ? -9.553 -2.013 -5.815 1.00 91.50 86 ASP A O 1
ATOM 664 N N . TYR A 1 87 ? -11.307 -1.400 -4.562 1.00 91.94 87 TYR A N 1
ATOM 665 C CA . TYR A 1 87 ? -10.630 -1.598 -3.293 1.00 91.94 87 TYR A CA 1
ATOM 666 C C . TYR A 1 87 ? -10.679 -3.064 -2.850 1.00 91.94 87 TYR A C 1
ATOM 668 O O . TYR A 1 87 ? -11.745 -3.614 -2.580 1.00 91.94 87 TYR A O 1
ATOM 676 N N . SER A 1 88 ? -9.493 -3.646 -2.660 1.00 90.94 88 SER A N 1
ATOM 677 C CA . SER A 1 88 ? -9.290 -4.911 -1.952 1.00 90.94 88 SER A CA 1
ATOM 678 C C . SER A 1 88 ? -8.254 -4.718 -0.837 1.00 90.94 88 SER A C 1
ATOM 680 O O . SER A 1 88 ? -7.154 -4.236 -1.141 1.00 90.94 88 SER A O 1
ATOM 682 N N . PRO A 1 89 ? -8.563 -5.093 0.423 1.00 89.69 89 PRO A N 1
ATOM 683 C CA . PRO A 1 89 ? -7.620 -5.004 1.535 1.00 89.69 89 PRO A CA 1
ATOM 684 C C . PRO A 1 89 ? -6.437 -5.961 1.343 1.00 89.69 89 PRO A C 1
ATOM 686 O O . PRO A 1 89 ? -6.568 -7.024 0.735 1.00 89.69 89 PRO A O 1
ATOM 689 N N . LEU A 1 90 ? -5.289 -5.586 1.901 1.00 91.94 90 LEU A N 1
ATOM 690 C CA . LEU A 1 90 ? -4.059 -6.381 1.936 1.00 91.94 90 LEU A CA 1
ATOM 691 C C . LEU A 1 90 ? -4.006 -7.297 3.174 1.00 91.94 90 LEU A C 1
ATOM 693 O O . LEU A 1 90 ? -3.267 -8.280 3.189 1.00 91.94 90 LEU A O 1
ATOM 697 N N . GLY A 1 91 ? -4.791 -6.992 4.211 1.00 92.88 91 GLY A N 1
ATOM 698 C CA . GLY A 1 91 ? -4.910 -7.772 5.441 1.00 92.88 91 GLY A CA 1
ATOM 699 C C . GLY A 1 91 ? -3.775 -7.542 6.442 1.00 92.88 91 GLY A C 1
ATOM 700 O O . GLY A 1 91 ? -3.458 -8.458 7.211 1.00 92.88 91 GLY A O 1
ATOM 701 N N . PHE A 1 92 ? -3.155 -6.358 6.433 1.00 92.81 92 PHE A N 1
ATOM 702 C CA . PHE A 1 92 ? -2.131 -5.953 7.402 1.00 92.81 92 PHE A CA 1
ATOM 703 C C . PHE A 1 92 ? -2.691 -5.406 8.716 1.00 92.81 92 PHE A C 1
ATOM 705 O O . PHE A 1 92 ? -1.923 -5.184 9.651 1.00 92.81 92 PHE A O 1
ATOM 712 N N . THR A 1 93 ? -4.002 -5.213 8.819 1.00 90.62 93 THR A N 1
ATOM 713 C CA . THR A 1 93 ? -4.688 -4.800 10.050 1.00 90.62 93 THR A CA 1
ATOM 714 C C . THR A 1 93 ? -5.491 -5.945 10.675 1.00 90.62 93 THR A C 1
ATOM 716 O O . THR A 1 93 ? -5.952 -6.857 9.980 1.00 90.62 93 THR A O 1
ATOM 719 N N . GLY A 1 94 ? -5.616 -5.951 12.007 1.00 80.44 94 GLY A N 1
ATOM 720 C CA . GLY A 1 94 ? -6.356 -6.969 12.761 1.00 80.44 94 GLY A CA 1
ATOM 721 C C . GLY A 1 94 ? -6.441 -6.700 14.251 1.00 80.44 94 GLY A C 1
ATOM 722 O O . GLY A 1 94 ? -5.512 -6.060 14.788 1.00 80.44 94 GLY A O 1
#

Radius of gyration: 16.65 Å; chains: 1; bounding box: 40×28×42 Å

Secondary structure (DSSP, 8-state):
--S-BPBSS----TT-----STTB--------STTB--S--SS----S--TTSBPPP-S-HHHHHHHHHHHTS----HHHHSTT--------B-

Foldseek 3Di:
DDCFAFWLDAPDDPDDPPRDRGRADDDDDDDDDPQFQPPDDLFDQPPSPDPPRHGDDPDDVLLVVVVCCCAVVVHPDSCVVVPPDPHDHSPRGD

Sequence (94 aa):
MSEFGRRIEQNNNNNNNNNGTDHGRGNCMFMLGGGVRGGQVYTTWPGLDNDVGDLLWVVDYRQVLGEWMTTQGGLGSVAEVFPGFDYSPLGFTG

pLDDT: mean 74.75, std 17.43, range [42.81, 93.62]